Protein AF-A0A853FR17-F1 (afdb_monomer_lite)

Secondary structure (DSSP, 8-state):
----PPP------HHHHHHHHHHHHTTT--HHHHHHHHHHHHHHHTT---SS----HHHHTT--

Sequence (64 aa):
MERKTARLTVLIDPAKKKAFEKLCASQDITPSQVVRQLIRDYLADHGVSYGKPTTNPKVKNRAG

pLDDT: mean 82.16, std 15.89, range [40.5, 97.31]

Structure (mmCIF, N/CA/C/O backbone):
data_AF-A0A853FR17-F1
#
_entry.id   AF-A0A853FR17-F1
#
loop_
_atom_site.group_PDB
_atom_site.id
_atom_site.type_symbol
_atom_site.label_atom_id
_atom_site.label_alt_id
_atom_site.label_comp_id
_atom_site.label_asym_id
_atom_site.label_entity_id
_atom_site.label_seq_id
_atom_site.pdbx_PDB_ins_code
_atom_site.Cartn_x
_atom_site.Cartn_y
_atom_site.Cartn_z
_atom_site.occupancy
_atom_site.B_iso_or_equiv
_atom_site.auth_seq_id
_atom_site.auth_comp_id
_atom_site.auth_asym_id
_atom_site.auth_atom_id
_atom_site.pdbx_PDB_model_num
ATOM 1 N N . MET A 1 1 ? 27.674 -6.684 -2.590 1.00 47.34 1 MET A N 1
ATOM 2 C CA . MET A 1 1 ? 26.948 -5.981 -3.668 1.00 47.34 1 MET A CA 1
ATOM 3 C C . MET A 1 1 ? 26.080 -4.922 -3.015 1.00 47.34 1 MET A C 1
ATOM 5 O O . MET A 1 1 ? 25.275 -5.271 -2.156 1.00 47.34 1 MET A O 1
ATOM 9 N N . GLU A 1 2 ? 26.323 -3.648 -3.311 1.00 44.00 2 GLU A N 1
ATOM 10 C CA . GLU A 1 2 ? 25.585 -2.532 -2.711 1.00 44.00 2 GLU A CA 1
ATOM 11 C C . GLU A 1 2 ? 24.078 -2.704 -2.934 1.00 44.00 2 GLU A C 1
ATOM 13 O O . GLU A 1 2 ? 23.614 -2.918 -4.056 1.00 44.00 2 GLU A O 1
ATOM 18 N N . ARG A 1 3 ? 23.298 -2.630 -1.853 1.00 58.28 3 ARG A N 1
ATOM 19 C CA . ARG A 1 3 ? 21.835 -2.621 -1.922 1.00 58.28 3 ARG A CA 1
ATOM 20 C C . ARG A 1 3 ? 21.402 -1.245 -2.423 1.00 58.28 3 ARG A C 1
ATOM 22 O O . ARG A 1 3 ? 21.075 -0.383 -1.617 1.00 58.28 3 ARG A O 1
ATOM 29 N N . LYS A 1 4 ? 21.427 -1.026 -3.741 1.00 63.00 4 LYS A N 1
ATOM 30 C CA . LYS A 1 4 ? 20.870 0.188 -4.357 1.00 63.00 4 LYS A CA 1
ATOM 31 C C . LYS A 1 4 ? 19.358 0.201 -4.125 1.00 63.00 4 LYS A C 1
ATOM 33 O O . LYS A 1 4 ? 18.592 -0.405 -4.869 1.00 63.00 4 LYS A O 1
ATOM 38 N N . THR A 1 5 ? 18.929 0.831 -3.038 1.00 75.44 5 THR A N 1
ATOM 39 C CA . THR A 1 5 ? 17.521 1.076 -2.740 1.00 75.44 5 THR A CA 1
ATOM 40 C C . THR A 1 5 ? 17.040 2.249 -3.590 1.00 75.44 5 THR A C 1
ATOM 42 O O . THR A 1 5 ? 17.533 3.367 -3.471 1.00 75.44 5 THR A O 1
ATOM 45 N N . ALA A 1 6 ? 16.072 1.999 -4.470 1.00 84.81 6 ALA A N 1
ATOM 46 C CA . ALA A 1 6 ? 15.374 3.052 -5.201 1.00 84.81 6 ALA A CA 1
ATOM 47 C C . ALA A 1 6 ? 14.117 3.490 -4.432 1.00 84.81 6 ALA A C 1
ATOM 49 O O . ALA A 1 6 ? 13.465 2.674 -3.772 1.00 84.81 6 ALA A O 1
ATOM 50 N N . ARG A 1 7 ? 13.772 4.780 -4.519 1.00 88.94 7 ARG A N 1
ATOM 51 C CA . ARG A 1 7 ? 12.511 5.326 -3.991 1.00 88.94 7 ARG A CA 1
ATOM 52 C C . ARG A 1 7 ? 11.440 5.313 -5.080 1.00 88.94 7 ARG A C 1
ATOM 54 O O . ARG A 1 7 ? 11.707 5.740 -6.197 1.00 88.94 7 ARG A O 1
ATOM 61 N N . LEU A 1 8 ? 10.241 4.854 -4.732 1.00 88.31 8 LEU A N 1
ATOM 62 C CA . LEU A 1 8 ? 9.045 4.941 -5.566 1.00 88.31 8 LEU A CA 1
ATOM 63 C C . LEU A 1 8 ? 8.072 5.913 -4.891 1.00 88.31 8 LEU A C 1
ATOM 65 O O . LEU A 1 8 ? 7.647 5.658 -3.764 1.00 88.31 8 LEU A O 1
ATOM 69 N N . THR A 1 9 ? 7.734 7.009 -5.569 1.00 92.56 9 THR A N 1
ATOM 70 C CA . THR A 1 9 ? 6.744 7.990 -5.101 1.00 92.56 9 THR A CA 1
ATOM 71 C C . THR A 1 9 ? 5.493 7.866 -5.957 1.00 92.56 9 THR A C 1
ATOM 73 O O . THR A 1 9 ? 5.581 7.931 -7.179 1.00 92.56 9 THR A O 1
ATOM 76 N N . VAL A 1 10 ? 4.334 7.699 -5.322 1.00 90.56 10 VAL A N 1
ATOM 77 C CA . VAL A 1 10 ? 3.034 7.587 -5.996 1.00 90.56 10 VAL A CA 1
ATOM 78 C C . VAL A 1 10 ? 2.084 8.601 -5.373 1.00 90.56 10 VAL A C 1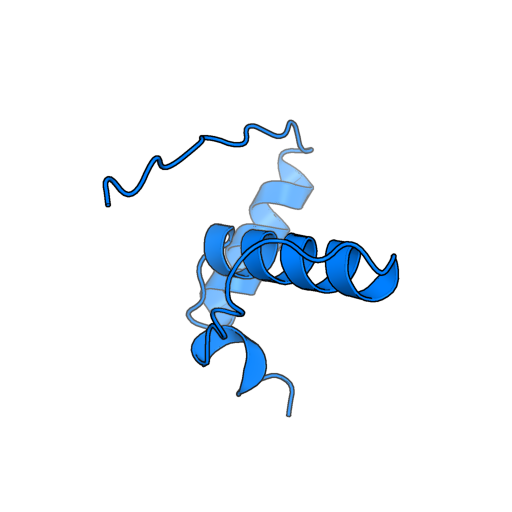
ATOM 80 O O . VAL A 1 10 ? 1.999 8.695 -4.148 1.00 90.56 10 VAL A O 1
ATOM 83 N N . LEU A 1 11 ? 1.376 9.358 -6.210 1.00 95.06 11 LEU A N 1
ATOM 84 C CA . LEU A 1 11 ? 0.294 10.229 -5.763 1.00 95.06 11 LEU A CA 1
ATOM 85 C C . LEU A 1 11 ? -0.982 9.402 -5.621 1.00 95.06 11 LEU A C 1
ATOM 87 O O . LEU A 1 11 ? -1.380 8.701 -6.549 1.00 95.06 11 LEU A O 1
ATOM 91 N N . ILE A 1 12 ? -1.618 9.484 -4.457 1.00 94.25 12 ILE A N 1
ATOM 92 C CA . ILE A 1 12 ? -2.892 8.825 -4.176 1.00 94.25 12 ILE A CA 1
ATOM 93 C C . ILE A 1 12 ? -3.816 9.793 -3.449 1.00 94.25 12 ILE A C 1
ATOM 95 O O . ILE A 1 12 ? -3.361 10.685 -2.733 1.00 94.25 12 ILE A O 1
ATOM 99 N N . ASP A 1 13 ? -5.116 9.589 -3.619 1.00 97.31 13 ASP A N 1
ATOM 100 C CA . ASP A 1 13 ? -6.136 10.320 -2.876 1.00 97.31 13 ASP A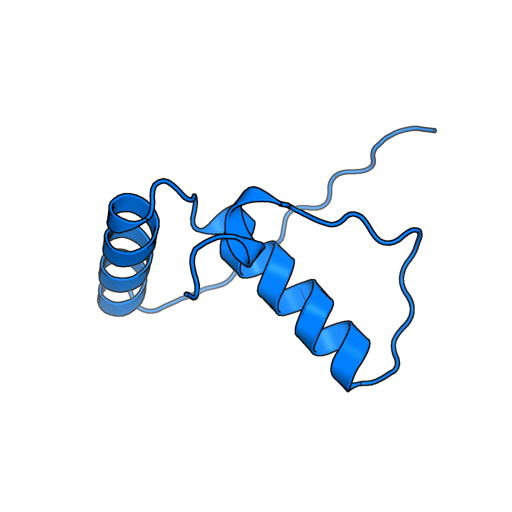 CA 1
ATOM 101 C C . ASP A 1 13 ? -5.936 10.161 -1.346 1.00 97.31 13 ASP A C 1
ATOM 103 O O . ASP A 1 13 ? -5.652 9.050 -0.871 1.00 97.31 13 ASP A O 1
ATOM 107 N N . PRO A 1 14 ? -6.081 11.241 -0.553 1.00 96.19 14 PRO A N 1
ATOM 108 C CA . PRO A 1 14 ? -5.853 11.206 0.890 1.00 96.19 14 PRO A CA 1
ATOM 109 C C . PRO A 1 14 ? -6.812 10.276 1.648 1.00 96.19 14 PRO A C 1
ATOM 111 O O . PRO A 1 14 ? -6.399 9.658 2.635 1.00 96.19 14 PRO A O 1
ATOM 114 N N . ALA A 1 15 ? -8.066 10.129 1.205 1.00 96.94 15 ALA A N 1
ATOM 115 C CA . ALA A 1 15 ? -9.017 9.228 1.852 1.00 96.94 15 ALA A CA 1
ATOM 116 C C . ALA A 1 15 ? -8.624 7.760 1.6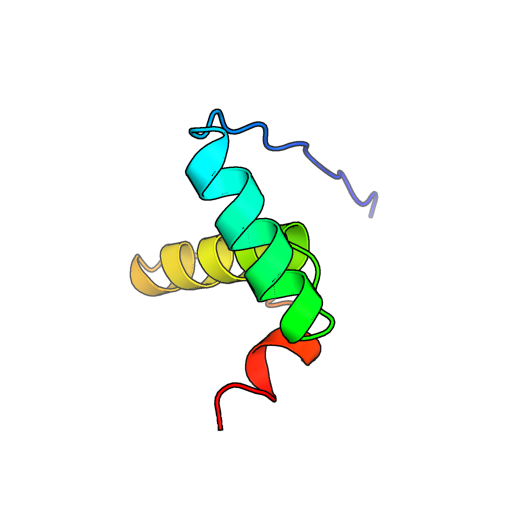22 1.00 96.94 15 ALA A C 1
ATOM 118 O O . ALA A 1 15 ? -8.597 6.971 2.571 1.00 96.94 15 ALA A O 1
ATOM 119 N N . LYS A 1 16 ? -8.210 7.410 0.397 1.00 95.19 16 LYS A N 1
ATOM 120 C CA . LYS A 1 16 ? -7.661 6.082 0.072 1.00 95.19 16 LYS A CA 1
ATOM 121 C C . LYS A 1 16 ? -6.386 5.789 0.853 1.00 95.19 16 LYS A C 1
ATOM 123 O O . LYS A 1 16 ? -6.261 4.696 1.403 1.00 95.19 16 LYS A O 1
ATOM 128 N N . LYS A 1 17 ? -5.471 6.761 0.961 1.00 95.00 17 LYS A N 1
ATOM 129 C CA . LYS A 1 17 ? -4.245 6.629 1.765 1.00 95.00 17 LYS A CA 1
ATOM 130 C C . LYS A 1 17 ? -4.573 6.243 3.208 1.00 95.00 17 LYS A C 1
ATOM 132 O O . LYS A 1 17 ? -4.061 5.243 3.704 1.00 95.00 17 LYS A O 1
ATOM 137 N N . LYS A 1 18 ? -5.482 6.985 3.846 1.00 96.69 18 LYS A N 1
ATOM 138 C CA . LYS A 1 18 ? -5.892 6.744 5.235 1.00 96.69 18 LYS A CA 1
ATOM 139 C C . LYS A 1 18 ? -6.548 5.374 5.417 1.00 96.69 18 LYS A C 1
ATOM 141 O O . LYS A 1 18 ? -6.249 4.679 6.387 1.00 96.69 18 LYS A O 1
ATOM 146 N N . ALA A 1 19 ? -7.423 4.976 4.493 1.00 96.75 19 ALA A N 1
ATOM 147 C CA . ALA A 1 19 ? -8.063 3.662 4.523 1.00 96.75 19 ALA A CA 1
ATOM 148 C C . ALA A 1 19 ? -7.035 2.526 4.391 1.00 96.75 19 ALA A C 1
ATOM 150 O O . ALA A 1 19 ? -7.063 1.575 5.171 1.00 96.75 19 ALA A O 1
ATOM 151 N N . PHE A 1 20 ? -6.088 2.661 3.461 1.00 95.44 20 PHE A N 1
ATOM 152 C CA . PHE A 1 20 ? -5.021 1.687 3.249 1.00 95.44 20 PHE A CA 1
ATOM 153 C C . PHE A 1 20 ? -4.088 1.571 4.459 1.00 95.44 20 PHE A C 1
ATOM 155 O O . PHE A 1 20 ? -3.791 0.464 4.903 1.00 95.44 20 PHE A O 1
ATOM 162 N N . GLU A 1 21 ? -3.674 2.700 5.041 1.00 95.44 21 GLU A N 1
ATOM 163 C CA . GLU A 1 21 ? -2.850 2.731 6.254 1.00 95.44 21 GLU A CA 1
ATOM 164 C C . GLU A 1 21 ? -3.562 2.064 7.438 1.00 95.44 21 GLU A C 1
ATOM 166 O O . GLU A 1 21 ? -2.952 1.252 8.134 1.00 95.44 21 GLU A O 1
ATOM 171 N N . LYS A 1 22 ? -4.862 2.332 7.628 1.00 96.50 22 LYS A N 1
ATOM 172 C CA . LYS A 1 22 ? -5.666 1.705 8.689 1.00 96.50 22 LYS A CA 1
ATOM 173 C C . LYS A 1 22 ? -5.793 0.192 8.493 1.00 96.50 22 LYS A C 1
ATOM 175 O O . LYS A 1 22 ? -5.654 -0.560 9.454 1.00 96.50 22 LYS A O 1
ATOM 180 N N . LEU A 1 23 ? -6.029 -0.252 7.258 1.00 94.50 23 LEU A N 1
ATOM 181 C CA . LEU A 1 23 ? -6.124 -1.673 6.922 1.00 94.50 23 LEU A CA 1
ATOM 182 C C . LEU A 1 23 ? -4.800 -2.405 7.178 1.00 94.50 23 LEU A C 1
ATOM 184 O O . LEU A 1 23 ? -4.804 -3.489 7.755 1.00 94.50 23 LEU A O 1
ATOM 188 N N . CYS A 1 24 ? -3.678 -1.801 6.780 1.00 94.38 24 CYS A N 1
ATOM 189 C CA . CYS A 1 24 ? -2.346 -2.348 7.026 1.00 94.38 24 CYS A CA 1
ATOM 190 C C . CYS A 1 24 ? -2.051 -2.440 8.532 1.00 94.38 24 CYS A C 1
ATOM 192 O O . CYS A 1 24 ? -1.609 -3.483 9.013 1.00 94.38 24 CYS A O 1
ATOM 194 N N . ALA A 1 25 ? -2.363 -1.382 9.289 1.00 93.69 25 ALA A N 1
ATOM 195 C CA . ALA A 1 25 ? -2.175 -1.349 10.738 1.00 93.69 25 ALA A CA 1
ATOM 196 C C . ALA A 1 25 ? -2.995 -2.430 11.463 1.00 93.69 25 ALA A C 1
ATOM 198 O O . ALA A 1 25 ? -2.475 -3.081 12.362 1.00 93.69 25 ALA A O 1
ATOM 199 N N . SER A 1 26 ? -4.234 -2.683 11.026 1.00 95.00 26 SER A N 1
ATOM 200 C CA . SER A 1 26 ? -5.083 -3.757 11.568 1.00 95.00 26 SER A CA 1
ATOM 201 C C . SER A 1 26 ? -4.511 -5.166 11.364 1.00 95.00 26 SER A C 1
ATOM 203 O O . SER A 1 26 ? -4.999 -6.109 11.976 1.00 95.00 26 SER A O 1
ATOM 205 N N . GLN A 1 27 ? -3.525 -5.321 10.480 1.00 92.69 27 GLN A N 1
ATOM 206 C CA . GLN A 1 27 ? -2.900 -6.596 10.131 1.00 92.69 27 GLN A CA 1
ATOM 207 C C . GLN A 1 27 ? -1.425 -6.663 10.568 1.00 92.69 27 GLN A C 1
ATOM 209 O O . GLN A 1 27 ? -0.714 -7.564 10.125 1.00 92.69 27 GLN A O 1
ATOM 214 N N . ASP A 1 28 ? -0.943 -5.720 11.389 1.00 91.69 28 ASP A N 1
ATOM 215 C CA . ASP A 1 28 ? 0.475 -5.531 11.765 1.00 91.69 28 ASP A CA 1
ATOM 216 C C . ASP A 1 28 ? 1.455 -5.528 10.578 1.00 91.69 28 ASP A C 1
ATOM 218 O O . ASP A 1 28 ? 2.592 -6.013 10.665 1.00 91.69 28 ASP A O 1
ATOM 222 N N . ILE A 1 29 ? 1.026 -4.991 9.440 1.00 93.00 29 ILE A N 1
ATOM 223 C CA . ILE A 1 29 ? 1.878 -4.813 8.266 1.00 93.00 29 ILE A CA 1
ATOM 224 C C . ILE A 1 29 ? 1.979 -3.336 7.918 1.00 93.00 29 ILE A C 1
ATOM 226 O O . ILE A 1 29 ? 1.125 -2.519 8.248 1.00 93.00 29 ILE A O 1
ATOM 230 N N . THR A 1 30 ? 3.062 -2.973 7.241 1.00 93.38 30 THR A N 1
ATOM 231 C CA . THR A 1 30 ? 3.249 -1.604 6.752 1.00 93.38 30 THR A CA 1
ATOM 232 C C . THR A 1 30 ? 2.748 -1.479 5.312 1.00 93.38 30 THR A C 1
ATOM 234 O O . THR A 1 30 ? 2.924 -2.417 4.525 1.00 93.38 30 THR A O 1
ATOM 237 N N . PRO A 1 31 ? 2.224 -0.307 4.907 1.00 93.50 31 PRO A N 1
ATOM 238 C CA . PRO A 1 31 ? 1.840 -0.026 3.520 1.00 93.50 31 PRO A CA 1
ATOM 239 C C . PRO A 1 31 ? 2.926 -0.421 2.513 1.00 93.50 31 PRO A C 1
ATOM 241 O O . PRO A 1 31 ? 2.667 -1.063 1.498 1.00 93.50 31 PRO A O 1
ATOM 244 N N . SER A 1 32 ? 4.184 -0.121 2.836 1.00 90.88 32 SER A N 1
ATOM 245 C CA . SER A 1 32 ? 5.327 -0.403 1.973 1.00 90.88 32 SER A CA 1
ATOM 246 C C . SER A 1 32 ? 5.625 -1.902 1.822 1.0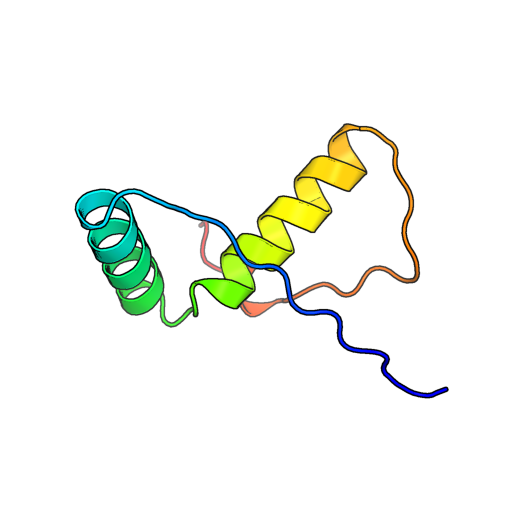0 90.88 32 SER A C 1
ATOM 248 O O . SER A 1 32 ? 6.284 -2.292 0.860 1.00 90.88 32 SER A O 1
ATOM 250 N N . GLN A 1 33 ? 5.211 -2.763 2.757 1.00 90.75 33 GLN A N 1
ATOM 251 C CA . GLN A 1 33 ? 5.320 -4.220 2.588 1.00 90.75 33 GLN A CA 1
ATOM 252 C C . GLN A 1 33 ? 4.271 -4.739 1.607 1.00 90.75 33 GLN A C 1
ATOM 254 O O . GLN A 1 33 ? 4.603 -5.574 0.766 1.00 90.75 33 GLN A O 1
ATOM 259 N N . VAL A 1 34 ? 3.050 -4.207 1.682 1.00 92.44 34 VAL A N 1
ATOM 260 C CA . VAL A 1 34 ? 1.953 -4.557 0.773 1.00 92.44 34 VAL A CA 1
ATOM 261 C C . VAL A 1 34 ? 2.249 -4.065 -0.640 1.00 92.44 34 VAL A C 1
ATOM 263 O O . VAL A 1 34 ? 2.235 -4.863 -1.566 1.00 92.44 34 V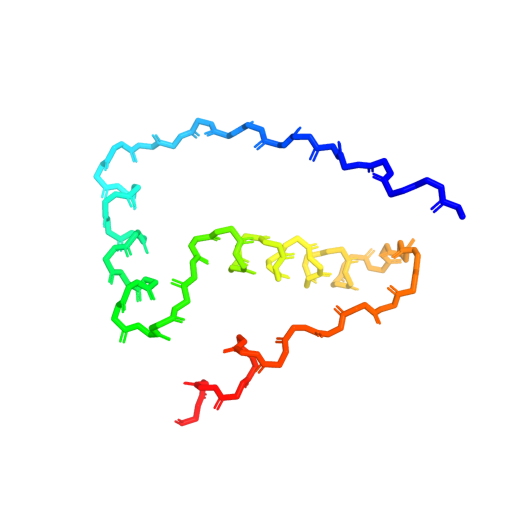AL A O 1
ATOM 266 N N . VAL A 1 35 ? 2.634 -2.795 -0.814 1.00 92.56 35 VAL A N 1
ATOM 267 C CA . VAL A 1 35 ? 2.988 -2.232 -2.133 1.00 92.56 35 VAL A CA 1
ATOM 268 C C . VAL A 1 35 ? 4.120 -3.017 -2.788 1.00 92.56 35 VAL A C 1
ATOM 270 O O . VAL A 1 35 ? 4.055 -3.319 -3.974 1.00 92.56 35 VAL A O 1
ATOM 273 N N . ARG A 1 36 ? 5.148 -3.403 -2.021 1.00 90.12 36 ARG A N 1
ATOM 274 C CA . ARG A 1 36 ? 6.220 -4.243 -2.563 1.00 90.12 36 ARG A CA 1
ATOM 275 C C . ARG A 1 36 ? 5.686 -5.581 -3.040 1.00 90.12 36 ARG A C 1
ATOM 277 O O . ARG A 1 36 ? 6.063 -5.971 -4.132 1.00 90.12 36 ARG A O 1
ATOM 284 N N . GLN A 1 37 ? 4.838 -6.251 -2.255 1.00 89.00 37 GLN A N 1
ATOM 285 C CA . GLN A 1 37 ? 4.222 -7.522 -2.644 1.00 89.00 37 GLN A CA 1
ATOM 286 C C . GLN A 1 37 ? 3.388 -7.372 -3.923 1.00 89.00 37 GLN A C 1
ATOM 288 O O . GLN A 1 37 ? 3.623 -8.126 -4.857 1.00 89.00 37 GLN A O 1
ATOM 293 N N . LEU A 1 38 ? 2.547 -6.335 -4.008 1.00 90.88 38 LEU A N 1
ATOM 294 C CA . LEU A 1 38 ? 1.758 -6.021 -5.203 1.00 90.88 38 LEU A CA 1
ATOM 295 C C . LEU A 1 38 ? 2.633 -5.844 -6.448 1.00 90.88 38 LEU A C 1
ATOM 297 O O . LEU A 1 38 ? 2.309 -6.382 -7.498 1.00 90.88 38 LEU A O 1
ATOM 301 N N . ILE A 1 39 ? 3.767 -5.142 -6.333 1.00 90.69 39 ILE A N 1
ATOM 302 C CA . ILE A 1 39 ? 4.720 -5.000 -7.446 1.00 90.69 39 ILE A CA 1
ATOM 303 C C . ILE A 1 39 ? 5.266 -6.369 -7.869 1.00 90.69 39 ILE A C 1
ATOM 305 O O . ILE A 1 39 ? 5.363 -6.636 -9.062 1.00 90.69 39 ILE A O 1
ATOM 309 N N . ARG A 1 40 ? 5.615 -7.246 -6.916 1.00 88.06 40 ARG A N 1
ATOM 310 C CA . ARG A 1 40 ? 6.128 -8.589 -7.241 1.00 88.06 40 ARG A CA 1
ATOM 311 C C . ARG A 1 40 ? 5.097 -9.418 -7.987 1.00 88.06 40 ARG A C 1
ATOM 313 O O . ARG A 1 40 ? 5.434 -10.022 -8.997 1.00 88.06 40 ARG A O 1
ATOM 320 N N . ASP A 1 41 ? 3.873 -9.439 -7.467 1.00 88.69 41 ASP A N 1
ATOM 321 C CA . ASP A 1 41 ? 2.788 -10.250 -8.011 1.00 88.69 41 ASP A CA 1
ATOM 322 C C . ASP A 1 41 ? 2.396 -9.749 -9.403 1.00 88.69 41 ASP A C 1
ATOM 324 O O . ASP A 1 41 ? 2.248 -10.554 -10.312 1.00 88.69 41 ASP A O 1
ATOM 328 N N . TYR A 1 42 ? 2.350 -8.427 -9.604 1.00 92.19 42 TYR A N 1
ATOM 329 C CA . TYR A 1 42 ? 2.087 -7.823 -10.911 1.00 92.19 42 TYR A CA 1
ATOM 330 C C . TYR A 1 42 ? 3.172 -8.160 -11.946 1.00 92.19 42 TYR A C 1
ATOM 332 O O . TYR A 1 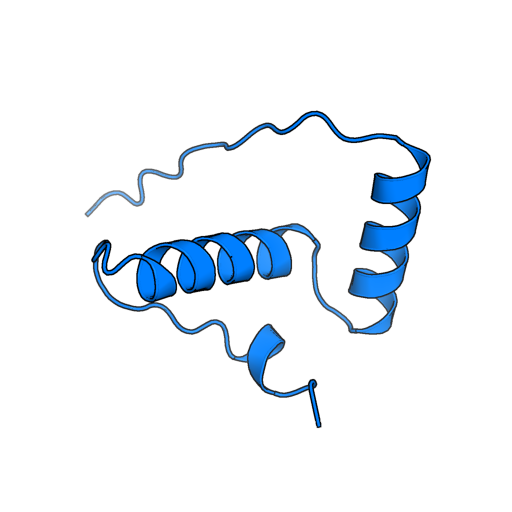42 ? 2.869 -8.501 -13.085 1.00 92.19 42 TYR A O 1
ATOM 340 N N . LEU A 1 43 ? 4.451 -8.105 -11.555 1.00 90.81 43 LEU A N 1
ATOM 341 C CA . LEU A 1 43 ? 5.554 -8.487 -12.443 1.00 90.81 43 LEU A CA 1
ATOM 342 C C . LEU A 1 43 ? 5.517 -9.984 -12.777 1.00 90.81 43 LEU A C 1
ATOM 344 O O . LEU A 1 43 ? 5.727 -10.350 -13.930 1.00 90.81 43 LEU A O 1
ATOM 348 N N . ALA A 1 44 ? 5.222 -10.837 -11.793 1.00 88.69 44 ALA A N 1
ATOM 349 C CA . ALA A 1 44 ? 5.119 -12.281 -11.986 1.00 88.69 44 ALA A CA 1
ATOM 350 C C . ALA A 1 44 ? 3.954 -12.662 -12.911 1.00 88.69 44 ALA A C 1
ATOM 352 O O . ALA A 1 44 ? 4.144 -13.470 -13.818 1.00 88.69 44 ALA A O 1
ATOM 353 N N . ASP A 1 45 ? 2.785 -12.048 -12.716 1.00 90.56 45 ASP A N 1
ATOM 354 C CA . ASP A 1 45 ? 1.595 -12.230 -13.553 1.00 90.56 45 ASP A CA 1
ATOM 355 C C . ASP A 1 45 ? 1.869 -11.876 -15.026 1.00 90.56 45 ASP A C 1
ATOM 357 O O . ASP A 1 45 ? 1.413 -12.559 -15.937 1.00 90.56 45 ASP A O 1
ATOM 361 N N . HIS A 1 46 ? 2.712 -10.869 -15.267 1.00 93.00 46 HIS A N 1
ATOM 362 C CA . HIS A 1 46 ? 3.112 -10.440 -16.610 1.00 93.00 46 HIS A CA 1
ATOM 363 C C . HIS A 1 46 ? 4.388 -11.131 -17.133 1.00 93.00 46 HIS A C 1
ATOM 365 O O . HIS A 1 46 ? 4.949 -10.713 -18.147 1.00 93.00 46 HIS A O 1
ATOM 371 N N . GLY A 1 47 ? 4.887 -12.168 -16.451 1.00 88.50 47 GLY A N 1
ATOM 372 C CA . GLY A 1 47 ? 6.070 -12.927 -16.875 1.00 88.50 47 GLY A CA 1
ATOM 373 C C . GLY A 1 47 ? 7.395 -12.155 -16.795 1.00 88.50 47 GLY A C 1
ATOM 374 O O . GLY A 1 47 ? 8.397 -12.574 -17.376 1.00 88.50 47 GLY A O 1
ATOM 375 N N . VAL A 1 48 ? 7.434 -11.032 -16.073 1.00 89.88 48 VAL A N 1
ATOM 376 C CA . VAL A 1 48 ? 8.637 -10.212 -15.901 1.00 89.88 48 VAL A CA 1
ATOM 377 C C . VAL A 1 48 ? 9.465 -10.745 -14.732 1.00 89.88 48 VAL A C 1
ATOM 379 O O . VAL A 1 48 ? 9.115 -10.587 -13.562 1.00 89.88 48 VAL A O 1
ATOM 382 N N . SER A 1 49 ? 10.614 -11.348 -15.042 1.00 78.75 49 SER A N 1
ATOM 383 C CA . SER A 1 49 ? 11.568 -11.812 -14.031 1.00 78.75 49 SER A CA 1
ATOM 384 C C . SER A 1 49 ? 12.502 -10.683 -13.591 1.00 78.75 49 SER A C 1
ATOM 386 O O . SER A 1 49 ? 13.187 -10.075 -14.414 1.00 78.75 49 SER A O 1
ATOM 388 N N . TYR A 1 50 ? 12.561 -10.409 -12.286 1.00 75.06 50 TYR A N 1
ATOM 389 C CA . TYR A 1 50 ? 13.465 -9.411 -11.715 1.00 75.06 50 TYR A CA 1
ATOM 390 C C . TYR A 1 50 ? 14.202 -9.983 -10.487 1.00 75.06 50 TYR A C 1
ATOM 392 O O . TYR A 1 50 ? 13.659 -10.147 -9.396 1.00 75.06 50 TYR A O 1
ATOM 400 N N . GLY A 1 51 ? 15.493 -10.282 -10.654 1.00 71.44 51 GLY A N 1
ATOM 401 C CA . GLY A 1 51 ? 16.377 -10.709 -9.562 1.00 71.44 51 GLY A CA 1
ATOM 402 C C . GLY A 1 51 ? 15.960 -12.003 -8.838 1.00 71.44 51 GLY A C 1
ATOM 403 O O . GLY A 1 51 ? 15.218 -12.829 -9.359 1.00 71.44 51 GLY A O 1
ATOM 404 N N . LYS A 1 52 ? 16.492 -12.212 -7.622 1.00 65.38 52 LYS A N 1
ATOM 405 C CA . LYS A 1 52 ? 16.149 -13.379 -6.790 1.00 65.38 52 LYS A CA 1
ATOM 406 C C . LYS A 1 52 ? 14.816 -13.144 -6.063 1.00 65.38 52 LYS A C 1
ATOM 408 O O . LYS A 1 52 ? 14.653 -12.073 -5.469 1.00 65.38 52 LYS A O 1
ATOM 413 N N . PRO A 1 53 ? 13.905 -14.135 -6.019 1.00 59.84 53 PRO A N 1
ATOM 414 C CA . PRO A 1 53 ? 12.645 -14.007 -5.303 1.00 59.84 53 PRO A CA 1
ATOM 415 C C . PRO A 1 53 ? 12.930 -13.823 -3.812 1.00 59.84 53 PRO A C 1
ATOM 417 O O . PRO A 1 53 ? 13.437 -14.712 -3.132 1.00 59.84 53 PRO A O 1
ATOM 420 N N . THR A 1 54 ? 12.625 -12.639 -3.290 1.00 60.19 54 THR A N 1
ATOM 421 C CA . THR A 1 54 ? 12.562 -12.426 -1.844 1.00 60.19 54 THR A CA 1
ATOM 422 C C . THR A 1 54 ? 11.104 -12.587 -1.457 1.00 60.19 54 THR A C 1
ATOM 424 O O . THR A 1 54 ? 10.267 -11.803 -1.887 1.00 60.19 54 THR A O 1
ATOM 427 N N . THR A 1 55 ? 10.758 -13.617 -0.696 1.00 61.94 55 THR A N 1
ATOM 428 C CA . THR A 1 55 ? 9.396 -13.788 -0.171 1.00 61.94 55 THR A CA 1
ATOM 429 C C . THR A 1 55 ? 9.304 -13.015 1.142 1.00 61.94 55 THR A C 1
ATOM 431 O O . THR A 1 55 ? 10.175 -13.175 1.993 1.00 61.94 55 THR A O 1
ATOM 434 N N . ASN A 1 56 ? 8.295 -12.153 1.330 1.00 63.94 56 ASN A N 1
ATOM 435 C CA . ASN A 1 56 ? 8.062 -11.525 2.637 1.00 63.94 56 ASN A CA 1
ATOM 436 C C . ASN A 1 56 ? 7.015 -12.349 3.412 1.00 63.94 56 ASN A C 1
ATOM 438 O O . ASN A 1 56 ? 5.823 -12.198 3.137 1.00 63.94 56 ASN A O 1
ATOM 442 N N . PRO A 1 57 ? 7.415 -13.204 4.372 1.00 61.69 57 PRO A N 1
ATOM 443 C CA . PRO A 1 57 ? 6.508 -14.158 5.021 1.00 61.69 57 PRO A CA 1
ATOM 444 C C . PRO A 1 57 ? 5.367 -13.488 5.801 1.00 61.69 57 PRO A C 1
ATOM 446 O O . PRO A 1 57 ? 4.289 -14.059 5.924 1.00 61.69 57 PRO A O 1
ATOM 449 N N . LYS A 1 58 ? 5.551 -12.241 6.262 1.00 65.56 58 LYS A N 1
ATOM 450 C CA . LYS A 1 58 ? 4.526 -11.498 7.017 1.00 65.56 58 LYS A CA 1
ATOM 451 C C . LYS A 1 58 ? 3.263 -11.161 6.216 1.00 65.56 58 LYS A C 1
ATOM 453 O O . LYS A 1 58 ? 2.217 -10.990 6.823 1.00 65.56 58 LYS A O 1
ATOM 458 N N . VAL A 1 59 ? 3.351 -11.060 4.885 1.00 63.50 59 VAL A N 1
ATOM 459 C CA . VAL A 1 59 ? 2.192 -10.723 4.031 1.00 63.50 59 VAL A CA 1
ATOM 460 C C . VAL A 1 59 ? 1.436 -11.981 3.589 1.00 63.50 59 VAL A C 1
ATOM 462 O O . VAL A 1 59 ? 0.225 -11.940 3.429 1.00 63.50 59 VAL A O 1
ATOM 465 N N . LYS A 1 60 ? 2.128 -13.117 3.432 1.00 61.00 60 LYS A N 1
ATOM 466 C CA . LYS A 1 60 ? 1.536 -14.355 2.897 1.00 61.00 60 LYS A CA 1
ATOM 467 C C . LYS A 1 60 ? 0.800 -15.196 3.952 1.00 61.00 60 LYS A C 1
ATOM 469 O O . LYS A 1 60 ? -0.115 -15.928 3.605 1.00 61.00 60 LYS A O 1
ATOM 474 N N . ASN A 1 61 ? 1.166 -15.077 5.231 1.00 56.59 61 ASN A N 1
ATOM 475 C CA . ASN A 1 61 ? 0.678 -15.961 6.302 1.00 56.59 61 ASN A CA 1
ATOM 476 C C . ASN A 1 61 ? -0.651 -15.551 6.972 1.00 56.59 61 ASN A C 1
ATOM 478 O O . ASN A 1 61 ? -1.032 -16.196 7.942 1.00 56.59 61 ASN A O 1
ATOM 482 N N . ARG A 1 62 ? -1.333 -14.485 6.533 1.00 55.34 62 ARG A N 1
ATOM 483 C CA . ARG A 1 62 ? -2.522 -13.947 7.239 1.00 55.34 62 ARG A CA 1
ATOM 484 C C . ARG A 1 62 ? -3.774 -13.796 6.367 1.00 55.34 62 ARG A C 1
ATOM 486 O O . ARG A 1 62 ? -4.751 -13.214 6.814 1.00 55.34 62 ARG A O 1
ATOM 493 N N . ALA A 1 63 ? -3.742 -14.308 5.135 1.00 53.72 63 ALA A N 1
ATOM 494 C CA . ALA A 1 63 ? -4.896 -14.349 4.231 1.00 53.72 63 ALA A CA 1
ATOM 495 C C . ALA A 1 63 ? -5.730 -15.643 4.388 1.00 53.72 63 ALA A C 1
ATOM 497 O O . ALA A 1 63 ? -6.343 -16.089 3.421 1.00 53.72 63 ALA A O 1
ATOM 498 N N . GLY A 1 64 ? -5.697 -16.262 5.573 1.00 40.50 64 GLY A N 1
ATOM 499 C CA . GLY A 1 64 ? -6.440 -17.475 5.925 1.00 40.50 64 GLY A CA 1
ATOM 500 C C . GLY A 1 64 ? -7.318 -17.233 7.136 1.00 40.50 64 GLY A C 1
ATOM 501 O O . GLY A 1 64 ? -6.821 -16.551 8.062 1.00 40.50 64 GLY A O 1
#

Foldseek 3Di:
DDPPDDDDDDDDDPVVVVVLQVVCVVLVHGSVVVVVVVVVVVCVVVVHDDPDDDDDVSVVPPPD

Organism: NCBI:txid380911

Radius of gyration: 13.54 Å; chains: 1; bounding box: 36×29×29 Å

InterPro domains:
  IPR010985 Ribbon-helix-helix [SSF47598] (3-46)
  IPR013321 Arc-type ribbon-helix-helix [G3DSA:1.10.1220.10] (1-46)
  IPR045559 Ribbon-helix-helix protein, RHH domain [PF19839] (1-49)